Protein AF-A0A3S1MXM3-F1 (afdb_monomer)

Nearest PDB structures (foldseek):
  9gkz-assembly1_A  TM=6.850E-01  e=4.5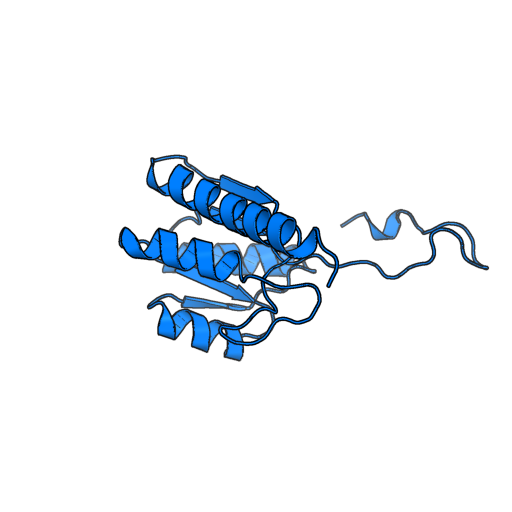31E-06  Pseudomonas sp. M30-35
  3q9b-assembly3_C  TM=6.611E-01  e=3.743E-06  Mycoplana ramosa
  6phr-assembly1_A  TM=6.350E-01  e=4.251E-06  Marinobacter subterrani
  9gkz-assembly1_B  TM=6.410E-01  e=5.845E-06  Pseudomonas sp. M30-35
  5zmp-assembly1_A  TM=6.337E-01  e=2.503E-04  Picosynechococcus sp. PCC 73109

Structure (mmCIF, N/CA/C/O backbone):
data_AF-A0A3S1MXM3-F1
#
_entry.id   AF-A0A3S1MXM3-F1
#
loop_
_atom_site.group_PDB
_atom_site.id
_atom_site.type_symbol
_atom_site.label_atom_id
_atom_site.label_alt_id
_atom_site.label_comp_id
_atom_site.label_asym_id
_atom_site.label_entity_id
_atom_site.label_seq_id
_atom_site.pdbx_PDB_ins_code
_atom_site.Cartn_x
_atom_site.Cartn_y
_atom_site.Cartn_z
_atom_site.occupancy
_atom_site.B_iso_or_equiv
_atom_site.auth_seq_id
_atom_site.auth_comp_id
_atom_site.auth_asym_id
_atom_site.auth_atom_id
_atom_site.pdbx_PDB_model_num
ATOM 1 N N . MET A 1 1 ? 4.120 -11.537 -21.542 1.00 77.12 1 MET A N 1
ATOM 2 C CA . MET A 1 1 ? 3.817 -12.051 -20.190 1.00 77.12 1 MET A CA 1
ATOM 3 C C . MET A 1 1 ? 4.353 -13.472 -20.122 1.00 77.12 1 MET A C 1
ATOM 5 O O . MET A 1 1 ? 4.068 -14.217 -21.052 1.00 77.12 1 MET A O 1
ATOM 9 N N . SER A 1 2 ? 5.199 -13.815 -19.146 1.00 90.69 2 SER A N 1
ATOM 10 C CA . SER A 1 2 ? 5.714 -15.191 -19.018 1.00 90.69 2 SER A CA 1
ATOM 11 C C . SER A 1 2 ? 4.661 -16.103 -18.379 1.00 90.69 2 SER A C 1
ATOM 13 O O . SER A 1 2 ? 3.677 -15.607 -17.820 1.00 90.69 2 SER A O 1
ATOM 15 N N . ALA A 1 3 ? 4.870 -17.420 -18.429 1.00 91.88 3 ALA A N 1
ATOM 16 C CA . ALA A 1 3 ? 3.949 -18.398 -17.846 1.00 91.88 3 ALA A CA 1
ATOM 17 C C . ALA A 1 3 ? 3.755 -18.204 -16.324 1.00 91.88 3 ALA A C 1
ATOM 19 O O . ALA A 1 3 ? 2.680 -18.454 -15.787 1.00 91.88 3 ALA A O 1
ATOM 20 N N . GLU A 1 4 ? 4.770 -17.690 -15.631 1.00 95.81 4 GLU A N 1
ATOM 21 C CA . GLU A 1 4 ? 4.820 -17.508 -14.176 1.00 95.81 4 GLU A CA 1
ATOM 22 C C . GLU A 1 4 ? 4.253 -16.161 -13.714 1.00 95.81 4 GLU A C 1
ATOM 24 O O . GLU A 1 4 ? 4.069 -15.942 -12.511 1.00 95.81 4 GLU A O 1
ATOM 29 N N . THR A 1 5 ? 3.993 -15.239 -14.649 1.00 95.19 5 THR A N 1
ATOM 30 C CA . THR A 1 5 ? 3.583 -13.870 -14.310 1.00 95.19 5 THR A CA 1
ATOM 31 C C . THR A 1 5 ? 2.261 -13.862 -13.548 1.00 95.19 5 THR A C 1
ATOM 33 O O . THR A 1 5 ? 2.142 -13.154 -12.551 1.00 95.19 5 THR A O 1
ATOM 36 N N . TRP A 1 6 ? 1.293 -14.682 -13.972 1.00 95.94 6 TRP A N 1
ATOM 37 C CA . TRP A 1 6 ? -0.009 -14.779 -13.310 1.00 95.94 6 TRP A CA 1
ATOM 38 C C . TRP A 1 6 ? 0.122 -15.232 -11.854 1.00 95.94 6 TRP A C 1
ATOM 40 O O . TRP A 1 6 ? -0.353 -14.547 -10.953 1.00 95.94 6 TRP A O 1
ATOM 50 N N . ASN A 1 7 ? 0.831 -16.340 -11.616 1.00 97.38 7 ASN A N 1
ATOM 51 C CA . ASN A 1 7 ? 1.022 -16.869 -10.266 1.00 97.38 7 ASN A CA 1
ATOM 52 C C . ASN A 1 7 ? 1.768 -15.871 -9.375 1.00 97.38 7 ASN A C 1
ATOM 54 O O . ASN A 1 7 ? 1.366 -15.654 -8.236 1.00 97.38 7 ASN A O 1
ATOM 58 N N . SER A 1 8 ? 2.812 -15.223 -9.899 1.00 95.75 8 SER A N 1
ATOM 59 C CA . SER A 1 8 ? 3.554 -14.196 -9.157 1.00 95.75 8 SER A CA 1
ATOM 60 C C . SER A 1 8 ? 2.665 -13.005 -8.784 1.00 95.75 8 SER A C 1
ATOM 62 O O . SER A 1 8 ? 2.653 -12.582 -7.631 1.00 95.75 8 SER A O 1
ATOM 64 N N . ALA A 1 9 ? 1.889 -12.477 -9.736 1.00 96.00 9 ALA A N 1
ATOM 65 C CA . ALA A 1 9 ? 0.970 -11.365 -9.490 1.00 96.00 9 ALA A CA 1
ATOM 66 C C . ALA A 1 9 ? -0.116 -11.731 -8.470 1.00 96.00 9 ALA A C 1
ATOM 68 O O . ALA A 1 9 ? -0.420 -10.935 -7.582 1.00 96.00 9 ALA A O 1
ATOM 69 N N . LEU A 1 10 ? -0.655 -12.948 -8.556 1.00 96.94 10 LEU A N 1
ATOM 70 C CA . LEU A 1 10 ? -1.663 -13.442 -7.627 1.00 96.94 10 LEU A CA 1
ATOM 71 C C . LEU A 1 10 ? -1.112 -13.554 -6.198 1.00 96.94 10 LEU A C 1
ATOM 73 O O . LEU A 1 10 ? -1.740 -13.059 -5.267 1.00 96.94 10 LEU A O 1
ATOM 77 N N . TRP A 1 11 ? 0.075 -14.140 -6.012 1.00 97.38 11 TRP A N 1
ATOM 78 C CA . TRP A 1 11 ? 0.714 -14.234 -4.691 1.00 97.38 11 TRP A CA 1
ATOM 79 C C . TRP A 1 11 ? 1.116 -12.871 -4.120 1.00 97.38 11 TRP A C 1
ATOM 81 O O . TRP A 1 11 ? 1.028 -12.648 -2.909 1.00 97.38 11 TRP A O 1
ATOM 91 N N . SER A 1 12 ? 1.491 -11.928 -4.984 1.00 95.69 12 SER A N 1
ATOM 92 C CA . SER A 1 12 ? 1.698 -10.540 -4.578 1.00 95.69 12 SER A CA 1
ATOM 93 C C . SER A 1 12 ? 0.418 -9.914 -4.021 1.00 95.69 12 SER A C 1
ATOM 95 O O . SER A 1 12 ? 0.457 -9.274 -2.973 1.00 95.69 12 SER A O 1
ATOM 97 N N . ALA A 1 13 ? -0.722 -10.127 -4.682 1.00 96.19 13 ALA A N 1
ATOM 98 C CA . ALA A 1 13 ? -2.009 -9.626 -4.210 1.00 96.19 13 ALA A CA 1
ATOM 99 C C . ALA A 1 13 ? -2.430 -10.296 -2.893 1.00 96.19 13 ALA A C 1
ATOM 101 O O . ALA A 1 13 ? -2.867 -9.605 -1.975 1.00 96.19 13 ALA A O 1
ATOM 102 N N . TRP A 1 14 ? -2.223 -11.610 -2.756 1.00 97.38 14 TRP A N 1
ATOM 103 C CA . TRP A 1 14 ? -2.469 -12.332 -1.501 1.00 97.38 14 TRP A CA 1
ATOM 104 C C . TRP A 1 14 ? -1.635 -11.814 -0.333 1.00 97.38 14 TRP A C 1
ATOM 106 O O . TRP A 1 14 ? -2.152 -11.717 0.774 1.00 97.38 14 TRP A O 1
ATOM 116 N N . SER A 1 15 ? -0.391 -11.396 -0.572 1.00 96.31 15 SER A N 1
ATOM 117 C CA . SER A 1 15 ? 0.430 -10.769 0.475 1.00 96.31 15 SER A CA 1
ATOM 118 C C . SER A 1 15 ? -0.223 -9.494 1.028 1.00 96.31 15 SER A C 1
ATOM 120 O O . SER A 1 15 ? -0.134 -9.211 2.221 1.00 96.31 15 SER A O 1
ATOM 122 N N . ALA A 1 16 ? -0.908 -8.728 0.173 1.00 94.69 16 ALA A N 1
ATOM 123 C CA . ALA A 1 16 ? -1.644 -7.535 0.582 1.00 94.69 16 ALA A CA 1
ATOM 124 C C . ALA A 1 16 ? -2.966 -7.865 1.293 1.00 94.69 16 ALA A C 1
ATOM 126 O O . ALA A 1 16 ? -3.334 -7.161 2.234 1.00 94.69 16 ALA A O 1
ATOM 127 N N . VAL A 1 17 ? -3.653 -8.937 0.877 1.00 95.56 17 VAL A N 1
ATOM 128 C CA . VAL A 1 17 ? -4.844 -9.460 1.570 1.00 95.56 17 VAL A CA 1
ATOM 129 C C . VAL A 1 17 ? -4.483 -9.891 2.989 1.00 95.56 17 VAL A C 1
ATOM 131 O O . VAL A 1 17 ? -5.084 -9.389 3.932 1.00 95.56 17 VAL A O 1
ATOM 134 N N . GLU A 1 18 ? -3.463 -10.733 3.147 1.00 95.69 18 GLU A N 1
ATOM 135 C CA . GLU A 1 18 ? -3.047 -11.267 4.449 1.00 95.69 18 GLU A CA 1
ATOM 136 C C . GLU A 1 18 ? -2.644 -10.146 5.416 1.00 95.69 18 GLU A C 1
ATOM 138 O O . GLU A 1 18 ? -3.067 -10.125 6.567 1.00 95.69 18 GLU A O 1
ATOM 143 N N . ALA A 1 19 ? -1.882 -9.151 4.947 1.00 94.31 19 ALA A N 1
ATOM 144 C CA . ALA A 1 19 ? -1.524 -8.000 5.775 1.00 94.31 19 ALA A CA 1
ATOM 145 C C . ALA A 1 19 ? -2.757 -7.197 6.230 1.00 94.31 19 ALA A C 1
ATOM 147 O O . ALA A 1 19 ? -2.804 -6.720 7.367 1.00 94.31 19 ALA A O 1
ATOM 148 N N . ALA A 1 20 ? -3.755 -7.046 5.354 1.00 92.44 20 ALA A N 1
ATOM 149 C CA . ALA A 1 20 ? -5.003 -6.381 5.699 1.00 92.44 20 ALA A CA 1
ATOM 150 C C . ALA A 1 20 ? -5.819 -7.191 6.716 1.00 92.44 20 ALA A C 1
ATOM 152 O O . ALA A 1 20 ? -6.280 -6.633 7.713 1.00 92.44 20 ALA A O 1
ATOM 153 N N . GLU A 1 21 ? -5.961 -8.498 6.500 1.00 93.62 21 GLU A N 1
ATOM 154 C CA . GLU A 1 21 ? -6.678 -9.402 7.402 1.00 93.62 21 GLU A CA 1
ATOM 155 C C . GLU A 1 21 ? -6.004 -9.497 8.774 1.00 93.62 21 GLU A C 1
ATOM 157 O O . GLU A 1 21 ? -6.693 -9.406 9.788 1.00 93.62 21 GLU A O 1
ATOM 162 N N . ALA A 1 22 ? -4.671 -9.564 8.833 1.00 93.81 22 ALA A N 1
ATOM 163 C CA . ALA A 1 22 ? -3.917 -9.600 10.085 1.00 93.81 22 ALA A CA 1
ATOM 164 C C . ALA A 1 22 ? -4.200 -8.377 10.972 1.00 93.81 22 ALA A C 1
ATOM 166 O O . ALA A 1 22 ? -4.413 -8.506 12.180 1.00 93.81 22 ALA A O 1
ATOM 167 N N . VAL A 1 23 ? -4.250 -7.179 10.385 1.00 91.00 23 VAL A N 1
ATOM 168 C CA . VAL A 1 23 ? -4.590 -5.959 11.133 1.00 91.00 23 VAL A CA 1
ATOM 169 C C . VAL A 1 23 ? -6.057 -5.932 11.533 1.00 91.00 23 VAL A C 1
ATOM 171 O O . VAL A 1 23 ? -6.369 -5.539 12.657 1.00 91.00 23 VAL A O 1
ATOM 174 N N . MET A 1 24 ? -6.959 -6.396 10.667 1.00 89.38 24 MET A N 1
ATOM 175 C CA . MET A 1 24 ? -8.369 -6.539 11.039 1.00 89.38 24 MET A CA 1
ATOM 176 C C . MET A 1 24 ? -8.572 -7.541 12.182 1.00 89.38 24 MET A C 1
ATOM 178 O O . MET A 1 24 ? -9.461 -7.348 13.009 1.00 89.38 24 MET A O 1
ATOM 182 N N . ALA A 1 25 ? -7.720 -8.562 12.273 1.00 91.75 25 ALA A N 1
ATOM 183 C CA . ALA A 1 25 ? -7.683 -9.527 13.367 1.00 91.75 25 ALA A CA 1
ATOM 184 C C . ALA A 1 25 ? -7.031 -8.982 14.657 1.00 91.75 25 ALA A C 1
ATOM 186 O O . ALA A 1 25 ? -6.949 -9.698 15.654 1.00 91.75 25 ALA A O 1
ATOM 187 N N . GLY A 1 26 ? -6.590 -7.720 14.669 1.00 90.50 26 GLY A N 1
ATOM 188 C CA . GLY A 1 26 ? -6.073 -7.038 15.856 1.00 90.50 26 GLY A CA 1
ATOM 189 C C . GLY A 1 26 ? -4.557 -6.856 15.890 1.00 90.50 26 GLY A C 1
ATOM 190 O O . GLY A 1 26 ? -4.045 -6.342 16.888 1.00 90.50 26 GLY A O 1
ATOM 191 N N . ALA A 1 27 ? -3.823 -7.223 14.832 1.00 91.31 27 ALA A N 1
ATOM 192 C CA . ALA A 1 27 ? -2.411 -6.862 14.747 1.00 91.31 27 ALA A CA 1
ATOM 193 C C . ALA A 1 27 ? -2.257 -5.326 14.780 1.00 91.31 27 ALA A C 1
ATOM 195 O O . ALA A 1 27 ? -3.011 -4.607 14.118 1.00 91.31 27 ALA A O 1
ATOM 196 N N . PRO A 1 28 ? -1.282 -4.787 15.537 1.00 85.56 28 PRO A N 1
ATOM 197 C CA . PRO A 1 28 ? -1.121 -3.342 15.678 1.00 85.56 28 PRO A CA 1
ATOM 198 C C . PRO A 1 28 ? -0.686 -2.684 14.369 1.00 85.56 28 PRO A C 1
ATOM 200 O O . PRO A 1 28 ? -1.041 -1.524 14.138 1.00 85.56 28 PRO A O 1
ATOM 203 N N . SER A 1 29 ? 0.073 -3.420 13.551 1.00 88.12 29 SER A N 1
ATOM 204 C CA . SER A 1 29 ? 0.393 -3.075 12.177 1.00 88.12 29 SER A CA 1
ATOM 205 C C . SER A 1 29 ? 0.807 -4.282 11.329 1.00 88.12 29 SER A C 1
ATOM 207 O O . SER A 1 29 ? 1.150 -5.335 11.868 1.00 88.12 29 SER A O 1
ATOM 209 N N . ALA A 1 30 ? 0.790 -4.120 10.002 1.00 90.75 30 ALA A N 1
ATOM 210 C CA . ALA A 1 30 ? 1.324 -5.093 9.049 1.00 90.75 30 ALA A CA 1
ATOM 211 C C . ALA A 1 30 ? 1.975 -4.411 7.834 1.00 90.75 30 ALA A C 1
ATOM 213 O O . ALA A 1 30 ? 1.603 -3.296 7.450 1.00 90.75 30 ALA A O 1
ATOM 214 N N . TYR A 1 31 ? 2.933 -5.112 7.224 1.00 89.56 31 TYR A N 1
ATOM 215 C CA . TYR A 1 31 ? 3.655 -4.683 6.029 1.00 89.56 31 TYR A CA 1
ATOM 216 C C . TYR A 1 31 ? 3.539 -5.734 4.923 1.00 89.56 31 TYR A C 1
ATOM 218 O O . TYR A 1 31 ? 3.991 -6.866 5.090 1.00 89.56 31 TYR A O 1
ATOM 226 N N . ALA A 1 32 ? 2.962 -5.349 3.784 1.00 91.00 32 ALA A N 1
ATOM 227 C CA . ALA A 1 32 ? 2.854 -6.215 2.612 1.00 91.00 32 ALA A CA 1
ATOM 228 C C . ALA A 1 32 ? 3.995 -5.937 1.622 1.00 91.00 32 ALA A C 1
ATOM 230 O O . ALA A 1 32 ? 3.953 -4.949 0.883 1.00 91.00 32 ALA A O 1
ATOM 231 N N . LEU A 1 33 ? 4.997 -6.821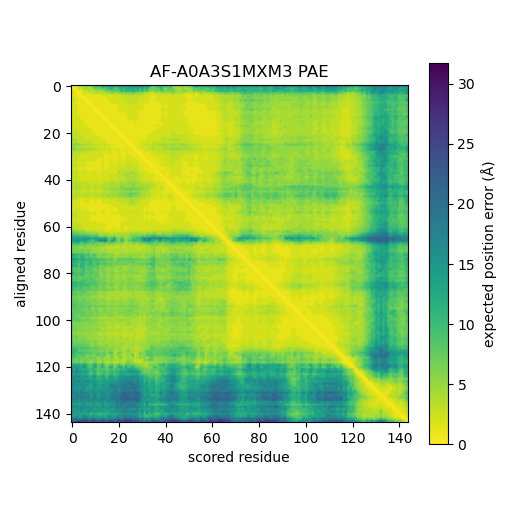 1.579 1.00 90.56 33 LEU A N 1
ATOM 232 C CA . LEU A 1 33 ? 6.110 -6.741 0.627 1.00 90.56 33 LEU A CA 1
ATOM 233 C C . LEU A 1 33 ? 5.710 -7.342 -0.731 1.00 90.56 33 LEU A C 1
ATOM 235 O O . LEU A 1 33 ? 6.016 -8.490 -1.046 1.00 90.56 33 LEU A O 1
ATOM 239 N N . CYS A 1 34 ? 4.993 -6.557 -1.528 1.00 91.06 34 CYS A N 1
ATOM 240 C CA . CYS A 1 34 ? 4.398 -7.009 -2.782 1.00 91.06 34 CYS A CA 1
ATOM 241 C C . CYS A 1 34 ? 5.409 -7.026 -3.945 1.00 91.06 34 CYS A C 1
ATOM 243 O O . CYS A 1 34 ? 6.105 -6.037 -4.188 1.00 91.06 34 CYS A O 1
ATOM 245 N N . ARG A 1 35 ? 5.453 -8.120 -4.719 1.00 92.50 35 ARG A N 1
ATOM 246 C CA . ARG A 1 35 ? 6.165 -8.199 -6.007 1.00 92.50 35 ARG A CA 1
ATOM 247 C C . ARG A 1 35 ? 5.518 -9.252 -6.922 1.00 92.50 35 ARG A C 1
ATOM 249 O O . ARG A 1 35 ? 5.481 -10.415 -6.525 1.00 92.50 35 ARG A O 1
ATOM 256 N N . PRO A 1 36 ? 5.104 -8.917 -8.163 1.00 92.06 36 PRO A N 1
ATOM 257 C CA . PRO A 1 36 ? 5.241 -7.632 -8.867 1.00 92.06 36 PRO A CA 1
ATOM 258 C C . PRO A 1 36 ? 4.421 -6.477 -8.249 1.00 92.06 36 PRO A C 1
ATOM 260 O O . PRO A 1 36 ? 3.501 -6.726 -7.472 1.00 92.06 36 PRO A O 1
AT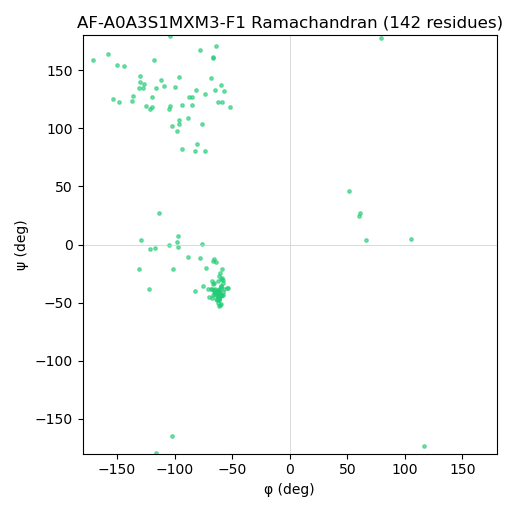OM 263 N N . PRO A 1 37 ? 4.754 -5.208 -8.565 1.00 90.31 37 PRO A N 1
ATOM 264 C CA . PRO A 1 37 ? 4.004 -4.051 -8.071 1.00 90.31 37 PRO A CA 1
ATOM 265 C C . PRO A 1 37 ? 2.558 -4.040 -8.599 1.00 90.31 37 PRO A C 1
ATOM 267 O O . PRO A 1 37 ? 2.193 -4.835 -9.466 1.00 90.31 37 PRO A O 1
ATOM 270 N N . GLY A 1 38 ? 1.728 -3.132 -8.072 1.00 89.44 38 GLY A N 1
ATOM 271 C CA . GLY A 1 38 ? 0.298 -3.090 -8.407 1.00 89.44 38 GLY A CA 1
ATOM 272 C C . GLY A 1 38 ? -0.292 -1.736 -8.803 1.00 89.44 38 GLY A C 1
ATOM 273 O O . GLY A 1 38 ? -1.314 -1.703 -9.479 1.00 89.44 38 GLY A O 1
ATOM 274 N N . HIS A 1 39 ? 0.327 -0.614 -8.436 1.00 86.06 39 HIS A N 1
ATOM 275 C CA . HIS A 1 39 ? -0.315 0.708 -8.517 1.00 86.06 39 HIS A CA 1
ATOM 276 C C . HIS A 1 39 ? -0.615 1.234 -9.937 1.00 86.06 39 HIS A C 1
ATOM 278 O O . HIS A 1 39 ? -1.394 2.170 -10.082 1.00 86.06 39 HIS A O 1
ATOM 284 N N . HIS A 1 40 ? -0.046 0.629 -10.985 1.00 85.81 40 HIS A N 1
ATOM 285 C CA . HIS A 1 40 ? -0.342 0.962 -12.385 1.00 85.81 40 HIS A CA 1
ATOM 286 C C . HIS A 1 40 ? -1.369 0.021 -13.041 1.00 85.81 40 HIS A C 1
ATOM 288 O O . HIS A 1 40 ? -1.644 0.162 -14.231 1.00 85.81 40 HIS A O 1
ATOM 294 N N . ALA A 1 41 ? -1.915 -0.948 -12.296 1.00 89.44 41 ALA A N 1
ATOM 295 C CA . ALA A 1 41 ? -2.999 -1.799 -12.771 1.00 89.44 41 ALA A CA 1
ATOM 296 C C . ALA A 1 41 ? -4.360 -1.142 -12.480 1.00 89.44 41 ALA A C 1
ATOM 298 O O . ALA A 1 41 ? -4.657 -0.769 -11.340 1.00 89.44 41 ALA A O 1
ATOM 299 N N . PHE A 1 42 ? -5.183 -1.024 -13.518 1.00 87.19 42 PHE A N 1
ATOM 300 C CA . PHE A 1 42 ? -6.583 -0.601 -13.451 1.00 87.19 42 PHE A CA 1
ATOM 301 C C . PHE A 1 42 ? -7.503 -1.819 -13.609 1.00 87.19 42 PHE A C 1
ATOM 303 O O . PHE A 1 42 ? -7.029 -2.942 -13.771 1.00 87.19 42 PHE A O 1
ATOM 310 N N . ALA A 1 43 ? -8.820 -1.611 -13.551 1.00 87.75 43 ALA A N 1
ATOM 311 C CA . ALA A 1 43 ? -9.796 -2.700 -13.627 1.00 87.75 43 ALA A CA 1
ATOM 312 C C . ALA A 1 43 ? -9.678 -3.543 -14.914 1.00 87.75 43 ALA A C 1
ATOM 314 O O . ALA A 1 43 ? -9.952 -4.740 -14.889 1.00 87.75 43 ALA A O 1
ATOM 315 N N . ASP A 1 44 ? -9.253 -2.927 -16.016 1.00 91.56 44 ASP A N 1
ATOM 316 C CA . ASP A 1 44 ? -9.197 -3.505 -17.361 1.00 91.56 44 ASP A CA 1
ATOM 317 C C . ASP A 1 44 ? -7.826 -3.343 -18.049 1.00 91.56 44 ASP A C 1
ATOM 319 O O . ASP A 1 44 ? -7.659 -3.741 -19.202 1.00 91.56 44 ASP A O 1
ATOM 323 N N . VAL A 1 45 ? -6.824 -2.790 -17.353 1.00 92.81 45 VAL A N 1
ATOM 324 C CA . VAL A 1 45 ? -5.500 -2.494 -17.922 1.00 92.81 45 VAL A CA 1
ATOM 325 C C . VAL A 1 45 ? -4.383 -2.909 -16.968 1.00 92.81 45 VAL A C 1
ATOM 327 O O . VAL A 1 45 ? -4.329 -2.466 -15.823 1.00 92.81 45 VAL A O 1
ATOM 330 N N . ALA A 1 46 ? -3.434 -3.697 -17.477 1.00 92.81 46 ALA A N 1
ATOM 331 C CA . ALA A 1 46 ? -2.125 -3.916 -16.863 1.00 92.81 46 ALA A CA 1
ATOM 332 C C . ALA A 1 46 ? -1.085 -2.968 -17.489 1.00 92.81 46 ALA A C 1
ATOM 334 O O . ALA A 1 46 ? -1.123 -2.703 -18.692 1.00 92.81 46 ALA A O 1
ATOM 335 N N . GLY A 1 47 ? -0.127 -2.476 -16.704 1.00 89.44 47 GLY A N 1
ATOM 336 C CA . GLY A 1 47 ? 0.854 -1.494 -17.174 1.00 89.44 47 GLY A CA 1
ATOM 337 C C . GLY A 1 47 ? 1.979 -1.253 -16.174 1.00 89.44 47 GLY A C 1
ATOM 338 O O . GLY A 1 47 ? 1.839 -1.558 -14.998 1.00 89.44 47 GLY A O 1
ATOM 339 N N . GLY A 1 48 ? 3.129 -0.742 -16.633 1.00 86.75 48 GLY A N 1
ATOM 340 C CA . GLY A 1 48 ? 4.248 -0.357 -15.757 1.00 86.75 48 GLY A CA 1
ATOM 341 C C . GLY A 1 48 ? 4.682 -1.450 -14.772 1.00 86.75 48 GLY A C 1
ATOM 342 O O . GLY A 1 48 ? 4.817 -1.178 -13.582 1.00 86.75 48 GLY A O 1
ATOM 343 N N . PHE A 1 49 ? 4.827 -2.688 -15.262 1.00 89.69 49 PHE A N 1
ATOM 344 C CA . PHE A 1 49 ? 5.123 -3.906 -14.484 1.00 89.69 49 PHE A CA 1
ATOM 345 C C . PHE A 1 49 ? 4.030 -4.362 -13.500 1.00 89.69 49 PHE A C 1
ATOM 347 O O . PHE A 1 49 ? 4.240 -5.339 -12.781 1.00 89.69 49 PHE A O 1
ATOM 354 N N . CYS A 1 50 ? 2.876 -3.693 -13.478 1.00 91.50 50 CYS A N 1
ATOM 355 C CA . CYS A 1 50 ? 1.745 -4.001 -12.612 1.00 91.50 50 CYS A CA 1
ATOM 356 C C . CYS A 1 50 ? 0.674 -4.802 -13.355 1.00 91.50 50 CYS A C 1
ATOM 358 O O . CYS A 1 50 ? 0.298 -4.454 -14.476 1.00 91.50 50 CYS A O 1
ATOM 360 N N . PHE A 1 51 ? 0.152 -5.838 -12.697 1.00 94.00 51 PHE A N 1
ATOM 361 C CA . PHE A 1 51 ? -0.879 -6.730 -13.248 1.00 94.00 51 PHE A CA 1
ATOM 362 C C . PHE A 1 51 ? -2.139 -6.781 -12.380 1.00 94.00 51 PHE A C 1
ATOM 364 O O . PHE A 1 51 ? -3.241 -6.808 -12.912 1.00 94.00 51 PHE A O 1
ATOM 371 N N . ILE A 1 52 ? -1.979 -6.764 -11.052 1.00 93.69 52 ILE A N 1
ATOM 372 C CA . ILE A 1 52 ? -3.068 -6.678 -10.073 1.00 93.69 52 ILE A CA 1
ATOM 373 C C . ILE A 1 52 ? -2.753 -5.521 -9.131 1.00 93.69 52 ILE A C 1
ATOM 375 O O . ILE A 1 52 ? -1.625 -5.395 -8.656 1.00 93.69 52 ILE A O 1
ATOM 379 N N . ASN A 1 53 ? -3.741 -4.676 -8.844 1.00 92.25 53 ASN A N 1
ATOM 380 C CA . ASN A 1 53 ? -3.555 -3.540 -7.953 1.00 92.25 53 ASN A CA 1
ATOM 381 C C . ASN A 1 53 ? -3.620 -3.970 -6.483 1.00 92.25 53 ASN A C 1
ATOM 383 O O . ASN A 1 53 ? -4.679 -3.928 -5.861 1.00 92.25 53 ASN A O 1
ATOM 387 N N . ASN A 1 54 ? -2.482 -4.401 -5.930 1.00 92.81 54 ASN A N 1
ATOM 388 C CA . ASN A 1 54 ? -2.400 -4.916 -4.558 1.00 92.81 54 ASN A CA 1
ATOM 389 C C . ASN A 1 54 ? -2.906 -3.895 -3.512 1.00 92.81 54 ASN A C 1
ATOM 391 O O . ASN A 1 54 ? -3.593 -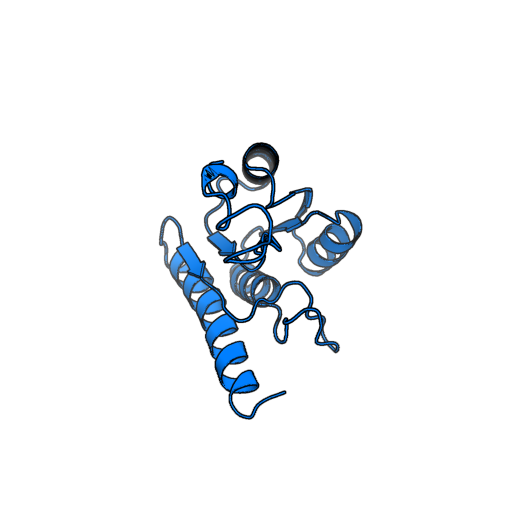4.279 -2.568 1.00 92.81 54 ASN A O 1
ATOM 395 N N . SER A 1 55 ? -2.631 -2.594 -3.696 1.00 88.50 55 SER A N 1
ATOM 396 C CA . SER A 1 55 ? -3.132 -1.532 -2.808 1.00 88.50 55 SER A CA 1
ATOM 397 C C . SER A 1 55 ? -4.655 -1.414 -2.861 1.00 88.50 55 SER A C 1
ATOM 399 O O . SER A 1 55 ? -5.301 -1.318 -1.818 1.00 88.50 55 SER A O 1
ATOM 401 N N . ALA A 1 56 ? -5.247 -1.479 -4.059 1.00 88.69 56 ALA A N 1
ATOM 402 C CA . ALA A 1 56 ? -6.699 -1.491 -4.211 1.00 88.69 56 ALA A CA 1
ATOM 403 C C . ALA A 1 56 ? -7.324 -2.764 -3.616 1.00 88.69 56 ALA A C 1
ATOM 405 O O . ALA A 1 56 ? -8.358 -2.679 -2.957 1.00 88.69 56 ALA A O 1
ATOM 406 N N . VAL A 1 57 ? -6.688 -3.929 -3.783 1.00 92.62 57 VAL A N 1
ATOM 407 C CA . VAL A 1 57 ? -7.133 -5.193 -3.172 1.00 92.62 57 VAL A CA 1
ATOM 408 C C . VAL A 1 57 ? -7.163 -5.078 -1.646 1.00 92.62 57 VAL A C 1
ATOM 410 O O . VAL A 1 57 ? -8.204 -5.341 -1.044 1.00 92.62 57 VAL A O 1
ATOM 413 N N . ALA A 1 58 ? -6.078 -4.615 -1.019 1.00 92.00 58 ALA A N 1
ATOM 414 C CA . ALA A 1 58 ? -6.036 -4.404 0.428 1.00 92.00 58 ALA A CA 1
ATOM 415 C C . ALA A 1 58 ? -7.095 -3.394 0.896 1.00 92.00 58 ALA A C 1
ATOM 417 O O . ALA A 1 58 ? -7.817 -3.658 1.857 1.00 92.00 58 ALA A O 1
ATOM 418 N N . ALA A 1 59 ? -7.255 -2.271 0.188 1.00 88.06 59 ALA A N 1
ATOM 419 C CA . ALA A 1 59 ? -8.287 -1.283 0.496 1.00 88.06 59 ALA A CA 1
ATOM 420 C C . ALA A 1 59 ? -9.703 -1.888 0.465 1.00 88.06 59 ALA A C 1
ATOM 422 O O . ALA A 1 59 ? -10.515 -1.611 1.349 1.00 88.06 59 ALA A O 1
ATOM 423 N N . GLN A 1 60 ? -9.998 -2.752 -0.512 1.00 89.44 60 GLN A N 1
ATOM 424 C CA . GLN A 1 60 ? -11.289 -3.440 -0.606 1.00 89.44 60 GLN A CA 1
ATOM 425 C C . GLN A 1 60 ? -11.500 -4.460 0.519 1.00 89.44 60 GLN A C 1
ATOM 427 O O . GLN A 1 60 ? -12.610 -4.562 1.041 1.00 89.44 60 GLN A O 1
ATOM 432 N N . VAL A 1 61 ? -10.460 -5.190 0.933 1.00 91.31 61 VAL A N 1
ATOM 433 C CA . VAL A 1 61 ? -10.528 -6.093 2.099 1.00 91.31 61 VAL A CA 1
ATOM 434 C C . VAL A 1 61 ? -10.852 -5.307 3.371 1.00 91.31 61 VAL A C 1
ATOM 436 O O . VAL A 1 61 ? -11.768 -5.672 4.108 1.00 91.31 61 VAL A O 1
ATOM 439 N N . LEU A 1 62 ? -10.168 -4.183 3.592 1.00 88.12 62 LEU A N 1
ATOM 440 C CA . LEU A 1 62 ? -10.366 -3.337 4.771 1.00 88.12 62 LEU A CA 1
ATOM 441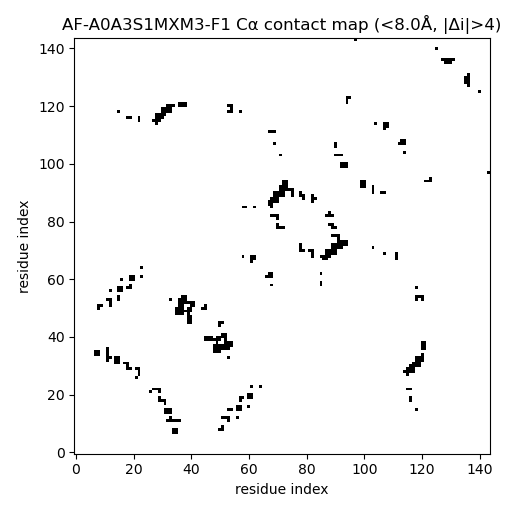 C C . LEU A 1 62 ? -11.770 -2.739 4.838 1.00 88.12 62 LEU A C 1
ATOM 443 O O . LEU A 1 62 ? -12.410 -2.736 5.893 1.00 88.12 62 LEU A O 1
ATOM 447 N N . ARG A 1 63 ? -12.290 -2.293 3.695 1.00 84.25 63 ARG A N 1
ATOM 448 C CA . ARG A 1 63 ? -13.639 -1.733 3.594 1.00 84.25 63 ARG A CA 1
ATOM 449 C C . ARG A 1 63 ? -14.748 -2.670 4.035 1.00 84.25 63 ARG A C 1
ATOM 451 O O . ARG A 1 63 ? -15.741 -2.192 4.578 1.00 84.25 63 ARG A O 1
ATOM 458 N N . LYS A 1 64 ? -14.598 -3.981 3.819 1.00 84.94 64 LYS A N 1
ATOM 459 C CA . LYS A 1 64 ? -15.604 -4.972 4.237 1.00 84.94 64 LYS A CA 1
ATOM 460 C C . LYS A 1 64 ? -15.864 -4.944 5.746 1.00 84.94 64 LYS A C 1
ATOM 462 O O . LYS A 1 64 ? -16.927 -5.372 6.174 1.00 84.94 64 LYS A O 1
ATOM 467 N N . ASN A 1 65 ? -14.926 -4.410 6.527 1.00 80.88 65 ASN A N 1
ATOM 468 C CA . ASN A 1 65 ? -15.010 -4.315 7.980 1.00 80.88 65 ASN A CA 1
ATOM 469 C C . ASN A 1 65 ? -15.116 -2.862 8.481 1.00 80.88 65 ASN A C 1
ATOM 471 O O . ASN A 1 65 ? -14.693 -2.556 9.593 1.00 80.88 65 ASN A O 1
ATOM 475 N N . SER A 1 66 ? -15.658 -1.954 7.661 1.00 73.06 66 SER A N 1
ATOM 476 C CA . SER A 1 66 ? -15.875 -0.540 8.017 1.00 73.06 66 SER A CA 1
ATOM 477 C C . SER A 1 66 ? -14.598 0.238 8.369 1.00 73.06 66 SER A C 1
ATOM 479 O O . SER A 1 66 ? -14.650 1.240 9.086 1.00 73.06 66 SER A O 1
ATOM 481 N N . ALA A 1 67 ? -13.439 -0.196 7.867 1.00 76.38 67 ALA A N 1
ATOM 482 C CA . ALA A 1 67 ? -12.197 0.540 8.045 1.00 76.38 67 ALA A CA 1
ATOM 483 C C . ALA A 1 67 ? -12.212 1.859 7.256 1.00 76.38 67 ALA A C 1
ATOM 485 O O . ALA A 1 67 ? -12.701 1.931 6.127 1.00 76.38 67 ALA A O 1
ATOM 486 N N . ARG A 1 68 ? -11.608 2.898 7.840 1.00 85.44 68 ARG A N 1
ATOM 487 C CA . ARG A 1 68 ? -11.327 4.163 7.153 1.00 85.44 68 ARG A CA 1
ATOM 488 C C . ARG A 1 68 ? -10.002 4.032 6.407 1.00 85.44 68 ARG A C 1
ATOM 490 O O . ARG A 1 68 ? -9.001 3.668 7.018 1.00 85.44 68 ARG A O 1
ATOM 497 N N . VAL A 1 69 ? -9.993 4.329 5.109 1.00 88.62 69 VAL A N 1
ATOM 498 C CA . VAL A 1 69 ? -8.828 4.118 4.235 1.00 88.62 69 VAL A CA 1
ATOM 499 C C . VAL A 1 69 ? -8.315 5.453 3.693 1.00 88.62 69 VAL A C 1
ATOM 501 O O . VAL A 1 69 ? -9.102 6.278 3.231 1.00 88.62 69 VAL A O 1
ATOM 504 N N . ALA A 1 70 ? -6.996 5.650 3.725 1.00 91.06 70 ALA A N 1
ATOM 505 C CA . ALA A 1 70 ? -6.307 6.725 3.016 1.00 91.06 70 ALA A CA 1
ATOM 506 C C . ALA A 1 70 ? -5.487 6.146 1.853 1.00 91.06 70 ALA A C 1
ATOM 508 O O . ALA A 1 70 ? -4.802 5.136 2.022 1.00 91.06 70 ALA A O 1
ATOM 509 N N . ILE A 1 71 ? -5.546 6.790 0.687 1.00 89.12 71 ILE A N 1
ATOM 510 C CA . ILE A 1 71 ? -4.713 6.485 -0.483 1.00 89.12 71 ILE A CA 1
ATOM 511 C C . ILE A 1 71 ? -3.630 7.557 -0.597 1.00 89.12 71 ILE A C 1
ATOM 513 O O . ILE A 1 71 ? -3.942 8.739 -0.739 1.00 89.12 71 ILE A O 1
ATOM 517 N N . LEU A 1 72 ? -2.366 7.142 -0.524 1.00 90.88 72 LEU A N 1
ATOM 518 C CA . LEU A 1 72 ? -1.198 8.017 -0.610 1.00 90.88 72 LEU A CA 1
ATOM 519 C C . LEU A 1 72 ? -0.544 7.852 -1.990 1.00 90.88 72 LEU A C 1
ATOM 521 O O . LEU A 1 72 ? -0.094 6.754 -2.313 1.00 90.88 72 LEU A O 1
ATOM 525 N N . ASP A 1 73 ? -0.505 8.910 -2.805 1.00 86.88 73 ASP A N 1
ATOM 526 C CA . ASP A 1 73 ? 0.053 8.876 -4.174 1.00 86.88 73 ASP A CA 1
ATOM 527 C C . ASP A 1 73 ? 0.634 10.240 -4.582 1.00 86.88 73 ASP A C 1
ATOM 529 O O . ASP A 1 73 ? 0.183 11.285 -4.110 1.00 86.88 73 ASP A O 1
ATOM 533 N N . VAL A 1 74 ? 1.591 10.251 -5.513 1.00 87.50 74 VAL A N 1
ATOM 534 C CA . VAL A 1 74 ? 2.131 11.489 -6.107 1.00 87.50 74 VAL A CA 1
ATOM 535 C C . VAL A 1 74 ? 1.093 12.224 -6.959 1.00 87.50 74 VAL A C 1
ATOM 537 O O . VAL A 1 74 ? 1.078 13.451 -7.017 1.00 87.50 74 VAL A O 1
ATOM 540 N N . GLY A 1 75 ? 0.215 11.482 -7.635 1.00 87.50 75 GLY A N 1
ATOM 541 C CA . GLY A 1 75 ? -0.837 11.996 -8.502 1.00 87.50 75 GLY A CA 1
ATOM 542 C C . GLY A 1 75 ? -2.147 12.160 -7.745 1.00 87.50 75 GLY A C 1
ATOM 543 O O . GLY A 1 75 ? -3.033 11.307 -7.854 1.00 87.50 75 GLY A O 1
ATOM 544 N N . ILE A 1 76 ? -2.286 13.278 -7.029 1.00 90.75 76 ILE A N 1
ATOM 545 C CA . ILE A 1 76 ? -3.414 13.534 -6.121 1.00 90.75 76 ILE A CA 1
ATOM 546 C C . ILE A 1 76 ? -4.790 13.392 -6.786 1.00 90.75 76 ILE A C 1
ATOM 548 O O . ILE A 1 76 ? -5.698 12.823 -6.190 1.00 90.75 76 ILE A O 1
ATOM 552 N N . GLU A 1 77 ? -4.953 13.810 -8.044 1.00 87.19 77 GLU A N 1
ATOM 553 C CA . GLU A 1 77 ? -6.232 13.679 -8.759 1.00 87.19 77 GLU A CA 1
ATOM 554 C C . GLU A 1 77 ? -6.636 12.218 -8.997 1.00 87.19 77 GLU A C 1
ATOM 556 O O . GLU A 1 77 ? -7.813 11.866 -8.900 1.00 87.19 77 GLU A O 1
ATOM 561 N N . ARG A 1 78 ? -5.666 11.346 -9.305 1.00 83.88 78 ARG A N 1
ATOM 562 C CA . ARG A 1 78 ? -5.922 9.909 -9.488 1.00 83.88 78 ARG A CA 1
ATOM 563 C C . ARG A 1 78 ? -6.258 9.262 -8.152 1.00 83.88 78 ARG A C 1
ATOM 565 O O . ARG A 1 78 ? -7.236 8.523 -8.072 1.00 83.88 78 ARG A O 1
ATOM 572 N N . ALA A 1 79 ? -5.496 9.585 -7.108 1.00 86.81 79 ALA A N 1
ATOM 573 C CA . ALA A 1 79 ? -5.762 9.094 -5.762 1.00 86.81 79 ALA A CA 1
ATOM 574 C C . ALA A 1 79 ? -7.129 9.549 -5.244 1.00 86.81 79 ALA A C 1
ATOM 576 O O . ALA A 1 79 ? -7.844 8.739 -4.668 1.00 86.81 79 ALA A O 1
ATOM 577 N N . ALA A 1 80 ? -7.529 10.798 -5.496 1.00 89.88 80 ALA A N 1
ATOM 578 C CA . ALA A 1 80 ? -8.827 11.330 -5.087 1.00 89.88 80 ALA A CA 1
ATOM 579 C C . ALA A 1 80 ? -9.998 10.572 -5.726 1.00 89.88 80 ALA A C 1
ATOM 581 O O . ALA A 1 80 ? -10.975 10.283 -5.039 1.00 89.88 80 ALA A O 1
ATOM 582 N N . LYS A 1 81 ? -9.888 10.191 -7.007 1.00 85.62 81 LYS A N 1
ATOM 583 C CA . LYS A 1 81 ? -10.899 9.352 -7.677 1.00 85.62 81 LYS A CA 1
ATOM 584 C C . LYS A 1 81 ? -11.021 7.985 -7.006 1.00 85.62 81 LYS A C 1
ATOM 586 O O . LYS A 1 81 ? -12.114 7.601 -6.607 1.00 85.62 81 LYS A O 1
ATOM 591 N N . VAL A 1 82 ? -9.892 7.303 -6.794 1.00 83.19 82 VAL A N 1
ATOM 592 C CA . VAL A 1 82 ? -9.876 5.999 -6.111 1.00 83.19 82 VAL A CA 1
ATOM 593 C C . VAL A 1 82 ? -10.424 6.121 -4.689 1.00 83.19 82 VAL A C 1
ATOM 595 O O . VAL A 1 82 ? -11.239 5.303 -4.281 1.00 83.19 82 VAL A O 1
ATOM 598 N N . ALA A 1 83 ? -10.012 7.150 -3.943 1.00 87.69 83 ALA A N 1
ATOM 599 C CA . ALA A 1 83 ? -10.488 7.426 -2.593 1.00 87.69 83 ALA A CA 1
ATOM 600 C C . ALA A 1 83 ? -12.011 7.629 -2.555 1.00 87.69 83 ALA A C 1
ATOM 602 O O . ALA A 1 83 ? -12.672 7.057 -1.690 1.00 87.69 83 ALA A O 1
ATOM 603 N N . ALA A 1 84 ? -12.572 8.375 -3.511 1.00 87.69 84 ALA A N 1
ATOM 604 C CA . ALA A 1 84 ? -14.012 8.597 -3.619 1.00 87.69 84 ALA A CA 1
ATOM 605 C C . ALA A 1 84 ? -14.783 7.288 -3.862 1.00 87.69 84 ALA A C 1
ATOM 607 O O . ALA A 1 84 ? -15.749 7.015 -3.147 1.00 87.69 84 ALA A O 1
ATOM 608 N N . ASP A 1 85 ? -14.311 6.435 -4.778 1.00 83.19 85 ASP A N 1
ATOM 609 C CA . ASP A 1 85 ? -14.926 5.127 -5.073 1.00 83.19 85 ASP A CA 1
ATOM 610 C C . ASP A 1 85 ? -14.948 4.191 -3.851 1.00 83.19 85 ASP A C 1
ATOM 612 O O . ASP A 1 85 ? -15.763 3.261 -3.746 1.00 83.19 85 ASP A O 1
ATOM 616 N N . ILE A 1 86 ? -14.031 4.426 -2.910 1.00 82.19 86 ILE A N 1
ATOM 617 C CA . ILE A 1 86 ? -13.883 3.633 -1.695 1.00 82.19 86 ILE A CA 1
ATOM 618 C C . ILE A 1 86 ? -14.411 4.317 -0.427 1.00 82.19 86 ILE A C 1
ATOM 620 O O . ILE A 1 86 ? -14.372 3.710 0.641 1.00 82.19 86 ILE A O 1
ATOM 624 N N . GLY A 1 87 ? -14.944 5.539 -0.519 1.00 86.12 87 GLY A N 1
ATOM 625 C CA . GLY A 1 87 ? -15.364 6.315 0.656 1.00 86.12 87 GLY A CA 1
ATOM 626 C C . GLY A 1 87 ? -14.210 6.630 1.621 1.00 86.12 87 GLY A C 1
ATOM 627 O O . GLY A 1 87 ? -14.423 6.746 2.826 1.00 86.12 87 GLY A O 1
ATOM 628 N N . GLY A 1 88 ? -12.985 6.696 1.100 1.00 89.44 88 GLY A N 1
ATOM 629 C CA . GLY A 1 88 ? -11.762 7.033 1.822 1.00 89.44 88 GLY A CA 1
ATOM 630 C C . GLY A 1 88 ? -11.311 8.473 1.574 1.00 89.44 88 GLY A C 1
ATOM 631 O O . GLY A 1 88 ? -12.053 9.297 1.042 1.00 89.44 88 GLY A O 1
ATOM 632 N N . ILE A 1 89 ? -10.063 8.769 1.933 1.00 92.75 89 ILE A N 1
ATOM 633 C CA . ILE A 1 89 ? -9.405 10.050 1.626 1.00 92.75 89 ILE A CA 1
ATOM 634 C C . ILE A 1 89 ? -8.181 9.831 0.740 1.00 92.75 89 ILE A C 1
ATOM 636 O O . ILE A 1 89 ? -7.606 8.743 0.719 1.00 92.75 89 ILE A O 1
ATOM 640 N N . ALA A 1 90 ? -7.758 10.875 0.037 1.00 93.31 90 ALA A N 1
ATOM 641 C CA . ALA A 1 90 ? -6.486 10.900 -0.668 1.00 93.31 90 ALA A CA 1
ATOM 642 C C . ALA A 1 90 ? -5.538 11.893 0.005 1.00 93.31 90 ALA A C 1
ATOM 644 O O . ALA A 1 90 ? -5.971 12.961 0.440 1.00 93.31 90 ALA A O 1
ATOM 645 N N . VAL A 1 91 ? -4.262 11.531 0.076 1.00 94.56 91 VAL A N 1
ATOM 646 C CA . VAL A 1 91 ? -3.181 12.380 0.586 1.00 94.56 91 VAL A CA 1
ATOM 647 C C . VAL A 1 91 ? -2.048 12.346 -0.433 1.00 94.56 91 VAL A C 1
ATOM 649 O O . VAL A 1 91 ? -1.704 11.283 -0.950 1.00 94.56 91 VAL A O 1
ATOM 652 N N . GLN A 1 92 ? -1.483 13.504 -0.766 1.00 94.56 92 GLN A N 1
ATOM 653 C CA . GLN A 1 92 ? -0.374 13.549 -1.712 1.00 94.56 92 GLN A CA 1
ATOM 654 C C . GLN A 1 92 ? 0.897 13.027 -1.036 1.00 94.56 92 GLN A C 1
ATOM 656 O O . GLN A 1 92 ? 1.243 13.464 0.057 1.00 94.56 92 GLN A O 1
ATOM 661 N N . CYS A 1 93 ? 1.593 12.093 -1.681 1.00 92.25 93 CYS A N 1
ATOM 662 C CA . CYS A 1 93 ? 2.788 11.466 -1.124 1.00 92.25 93 CYS A CA 1
ATOM 663 C C . CYS A 1 93 ? 3.778 11.095 -2.226 1.00 92.25 93 CYS A C 1
ATOM 665 O O . CYS A 1 93 ? 3.462 10.290 -3.101 1.00 92.25 93 CYS A O 1
ATOM 667 N N . ASP A 1 94 ? 4.998 11.617 -2.135 1.00 89.38 94 ASP A N 1
ATOM 668 C CA . ASP A 1 94 ? 6.134 11.176 -2.934 1.00 89.38 94 ASP A CA 1
ATOM 669 C C . ASP A 1 94 ? 6.972 10.165 -2.154 1.00 89.38 94 ASP A C 1
ATOM 671 O O . ASP A 1 94 ? 7.703 10.505 -1.229 1.00 89.38 94 ASP A O 1
ATOM 675 N N . VAL A 1 95 ? 6.876 8.897 -2.555 1.00 83.81 95 VAL A N 1
ATOM 676 C CA . VAL A 1 95 ? 7.622 7.794 -1.932 1.00 83.81 95 VAL A CA 1
ATOM 677 C C . VAL A 1 95 ? 9.139 7.888 -2.137 1.00 83.81 95 VAL A C 1
ATOM 679 O O . VAL A 1 95 ? 9.875 7.156 -1.480 1.00 83.81 95 VAL A O 1
ATOM 682 N N . SER A 1 96 ? 9.622 8.765 -3.027 1.00 83.38 96 SER A N 1
ATOM 683 C CA . SER A 1 96 ? 11.053 9.060 -3.175 1.00 83.38 96 SER A CA 1
ATOM 684 C C . SER A 1 96 ? 11.599 10.002 -2.099 1.00 83.38 96 SER A C 1
ATOM 686 O O . SER A 1 96 ? 12.814 10.128 -1.963 1.00 83.38 96 SER A O 1
ATOM 688 N N . SER A 1 97 ? 10.724 10.637 -1.313 1.00 86.94 97 SER A N 1
ATOM 689 C CA . SER A 1 97 ? 11.085 11.598 -0.273 1.00 86.94 97 SER A CA 1
ATOM 690 C C . SER A 1 97 ? 10.612 11.120 1.100 1.00 86.94 97 SER A C 1
ATOM 692 O O . SER A 1 97 ? 9.413 10.993 1.357 1.00 86.94 97 SER A O 1
ATOM 694 N N . GLY A 1 98 ? 11.560 10.901 2.018 1.00 87.56 98 GLY A N 1
ATOM 695 C CA . GLY A 1 98 ? 11.254 10.541 3.407 1.00 87.56 98 GLY A CA 1
ATOM 696 C C . GLY A 1 98 ? 10.408 11.600 4.123 1.00 87.56 98 GLY A C 1
ATOM 697 O O . GLY A 1 98 ? 9.481 11.255 4.859 1.00 87.56 98 GLY A O 1
ATOM 698 N N . ASP A 1 99 ? 10.662 12.880 3.845 1.00 92.25 99 ASP A N 1
ATOM 699 C CA . ASP A 1 99 ? 9.890 13.998 4.395 1.00 92.25 99 ASP A CA 1
ATOM 700 C C . ASP A 1 99 ? 8.452 14.000 3.868 1.00 92.25 99 ASP A C 1
ATOM 702 O O . ASP A 1 99 ? 7.507 14.144 4.646 1.00 92.25 99 ASP A O 1
ATOM 706 N N . SER A 1 100 ? 8.267 13.768 2.561 1.00 92.12 100 SER A N 1
ATOM 707 C CA . SER A 1 100 ? 6.930 13.666 1.968 1.00 92.12 100 SER A CA 1
ATOM 708 C C . SER A 1 100 ? 6.144 12.493 2.551 1.00 92.12 100 SER A C 1
ATOM 710 O O . SER A 1 100 ? 4.990 12.671 2.941 1.00 92.12 100 SER A O 1
ATOM 712 N N . ALA A 1 101 ? 6.773 11.320 2.684 1.00 89.94 101 ALA A N 1
ATOM 713 C CA . ALA A 1 101 ? 6.143 10.153 3.296 1.00 89.94 101 ALA A CA 1
ATOM 714 C C . ALA A 1 101 ? 5.760 10.406 4.764 1.00 89.94 101 ALA A C 1
ATOM 716 O O . ALA A 1 101 ? 4.656 10.057 5.187 1.00 89.94 101 ALA A O 1
ATOM 717 N N . THR A 1 102 ? 6.638 11.059 5.529 1.00 92.75 102 THR A N 1
ATOM 718 C CA . THR A 1 102 ? 6.385 11.408 6.936 1.00 92.75 102 THR A CA 1
ATOM 719 C C . THR A 1 102 ? 5.203 12.368 7.068 1.00 92.75 102 THR A C 1
ATOM 721 O O . THR A 1 102 ? 4.294 12.114 7.861 1.00 92.75 102 THR A O 1
ATOM 724 N N . ALA A 1 103 ? 5.169 13.430 6.258 1.00 95.19 103 ALA A N 1
ATOM 725 C CA . ALA A 1 103 ? 4.073 14.397 6.250 1.00 95.19 103 ALA A CA 1
ATOM 726 C C . ALA A 1 103 ? 2.738 13.753 5.842 1.00 95.19 103 ALA A C 1
ATOM 728 O O . ALA A 1 103 ? 1.722 13.970 6.500 1.00 95.19 103 ALA A O 1
ATOM 729 N N . ALA A 1 104 ? 2.745 12.903 4.812 1.00 93.50 104 ALA A N 1
ATOM 730 C CA . ALA A 1 104 ? 1.544 12.226 4.336 1.00 93.50 104 ALA A CA 1
ATOM 731 C C . ALA A 1 104 ? 0.961 11.252 5.376 1.00 93.50 104 ALA A C 1
ATOM 733 O O . ALA A 1 104 ? -0.257 11.180 5.556 1.00 93.50 104 ALA A O 1
ATOM 734 N N . ILE A 1 105 ? 1.819 10.515 6.092 1.00 92.19 105 ILE A N 1
ATOM 735 C CA . ILE A 1 105 ? 1.390 9.637 7.190 1.00 92.19 105 ILE A CA 1
ATOM 736 C C . ILE A 1 105 ? 0.800 10.459 8.340 1.00 92.19 105 ILE A C 1
ATOM 738 O O . ILE A 1 105 ? -0.236 10.069 8.880 1.00 92.19 105 ILE A O 1
ATOM 742 N N . ALA A 1 106 ? 1.422 11.586 8.701 1.00 94.25 106 ALA A N 1
ATOM 743 C CA . ALA A 1 106 ? 0.911 12.472 9.745 1.00 94.25 106 ALA A CA 1
ATOM 744 C C . ALA A 1 106 ? -0.471 13.039 9.379 1.00 94.25 106 ALA A C 1
ATOM 746 O O . ALA A 1 106 ? -1.406 12.929 10.169 1.00 94.25 106 ALA A O 1
ATOM 747 N N . GLU A 1 107 ? -0.638 13.538 8.153 1.00 94.88 107 GLU A N 1
ATOM 748 C CA . GLU A 1 107 ? -1.918 14.062 7.664 1.00 94.88 107 GLU A CA 1
ATOM 749 C C . GLU A 1 107 ? -3.0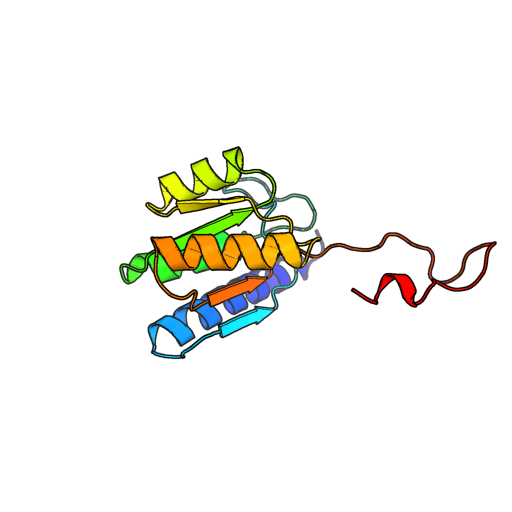19 12.984 7.650 1.00 94.88 107 GLU A C 1
ATOM 751 O O . GLU A 1 107 ? -4.155 13.225 8.073 1.00 94.88 107 GLU A O 1
ATOM 756 N N . ALA A 1 108 ? -2.698 11.769 7.192 1.00 93.19 108 ALA A N 1
ATOM 757 C CA . ALA A 1 108 ? -3.635 10.649 7.238 1.00 93.19 108 ALA A CA 1
ATOM 758 C C . ALA A 1 108 ? -4.020 10.297 8.686 1.00 93.19 108 ALA A C 1
ATOM 760 O O . ALA A 1 108 ? -5.194 10.029 8.961 1.00 93.19 108 ALA A O 1
ATOM 761 N N . ALA A 1 109 ? -3.054 10.345 9.610 1.00 92.44 109 ALA A N 1
ATOM 762 C CA . ALA A 1 109 ? -3.271 10.053 11.019 1.00 92.44 109 ALA A CA 1
ATOM 763 C C . ALA A 1 109 ? -4.161 11.090 11.718 1.00 92.44 109 ALA A C 1
ATOM 765 O O . ALA A 1 109 ? -5.017 10.711 12.519 1.00 92.44 109 ALA A O 1
ATOM 766 N N . GLU A 1 110 ? -4.022 12.373 11.388 1.00 94.62 110 GLU A N 1
ATOM 767 C CA . GLU A 1 110 ? -4.899 13.434 11.900 1.00 94.62 110 GLU A CA 1
ATOM 768 C C . GLU A 1 110 ? -6.359 13.225 11.479 1.00 94.62 110 GLU A C 1
ATOM 770 O O . GLU A 1 110 ? -7.279 13.419 12.276 1.00 94.62 110 GLU A O 1
ATOM 775 N N . LYS A 1 111 ? -6.586 12.786 10.236 1.00 92.62 111 LYS A N 1
ATOM 776 C CA . LYS A 1 111 ? -7.935 12.624 9.670 1.00 92.62 111 LYS A CA 1
ATOM 777 C C . LYS A 1 111 ? -8.600 11.308 10.073 1.00 92.62 111 LYS A C 1
ATOM 779 O O . LYS A 1 111 ? -9.808 11.273 10.315 1.00 92.62 111 LYS A O 1
ATOM 784 N N . LEU A 1 112 ? -7.842 10.210 10.108 1.00 90.25 112 LEU A N 1
ATOM 785 C CA . LEU A 1 112 ? -8.384 8.851 10.252 1.00 90.25 112 LEU A CA 1
ATOM 786 C C . LEU A 1 112 ? -7.936 8.123 11.528 1.00 90.25 112 LEU A C 1
ATOM 788 O O . LEU A 1 112 ? -8.400 7.007 11.785 1.00 90.25 112 LEU A O 1
ATOM 792 N N . GLY A 1 113 ? -7.079 8.732 12.345 1.00 88.88 113 GLY A N 1
ATOM 793 C CA . GLY A 1 113 ? -6.358 8.042 13.413 1.00 88.88 113 GLY A CA 1
ATOM 794 C C . GLY A 1 113 ? -5.143 7.265 12.884 1.00 88.88 113 GLY A C 1
ATOM 795 O O . GLY A 1 113 ? -4.904 7.229 11.679 1.00 88.88 113 GLY A O 1
ATOM 796 N N . PRO A 1 114 ? -4.358 6.628 13.769 1.00 84.50 114 PRO A N 1
ATOM 797 C CA . PRO A 1 114 ? -3.064 6.051 13.410 1.00 84.50 114 PRO A CA 1
ATOM 798 C C . PRO A 1 114 ? -3.175 5.022 12.281 1.00 84.50 114 PRO A C 1
ATOM 800 O O . PRO A 1 114 ? -3.992 4.101 12.357 1.00 84.50 114 PRO A O 1
ATOM 803 N N . SER A 1 115 ? -2.310 5.146 11.271 1.00 80.94 115 SER A N 1
ATOM 804 C CA . SER A 1 115 ? -2.187 4.171 10.186 1.00 80.94 115 SER A CA 1
ATOM 805 C C . SER A 1 115 ? -1.831 2.796 10.744 1.00 80.94 115 SER A C 1
ATOM 807 O O . SER A 1 115 ? -0.822 2.632 11.429 1.00 80.94 115 SER A O 1
ATOM 809 N N . ARG A 1 116 ? -2.666 1.797 10.448 1.00 81.88 116 ARG A N 1
ATOM 810 C CA . ARG A 1 116 ? -2.463 0.416 10.904 1.00 81.88 116 ARG A CA 1
ATOM 811 C C . ARG A 1 116 ? -1.887 -0.492 9.819 1.00 81.88 116 ARG A C 1
ATOM 813 O O . ARG A 1 116 ? -1.286 -1.498 10.143 1.00 81.88 116 ARG A O 1
ATOM 820 N N . ILE A 1 117 ? -2.006 -0.160 8.536 1.00 81.75 117 ILE A N 1
ATOM 821 C CA . ILE A 1 117 ? -1.466 -0.990 7.444 1.00 81.75 117 ILE A CA 1
ATOM 822 C C . ILE A 1 117 ? -0.645 -0.123 6.510 1.00 81.75 117 ILE A C 1
ATOM 824 O O . ILE A 1 117 ? -1.065 0.980 6.162 1.00 81.75 117 ILE A O 1
ATOM 828 N N . LEU A 1 118 ? 0.485 -0.666 6.059 1.00 77.62 118 LEU A N 1
ATOM 829 C CA . LEU A 1 118 ? 1.263 -0.119 4.958 1.00 77.62 118 LEU A CA 1
ATOM 830 C C . LEU A 1 118 ? 1.387 -1.168 3.846 1.00 77.62 118 LEU A C 1
ATOM 832 O O . LEU A 1 118 ? 1.999 -2.223 4.029 1.00 77.62 118 LEU A O 1
ATOM 836 N N . VAL A 1 119 ? 0.831 -0.859 2.675 1.00 79.56 119 VAL A N 1
ATOM 837 C CA . VAL A 1 119 ? 0.977 -1.681 1.467 1.00 79.56 119 VAL A CA 1
ATOM 838 C C . VAL A 1 119 ? 2.005 -1.023 0.564 1.00 79.56 119 VAL A C 1
ATOM 840 O O . VAL A 1 119 ? 1.706 -0.043 -0.118 1.00 79.56 119 VAL A O 1
ATOM 843 N N . ASN A 1 120 ? 3.227 -1.552 0.557 1.00 73.75 120 ASN A N 1
ATOM 844 C CA . ASN A 1 120 ? 4.267 -1.020 -0.307 1.00 73.75 120 ASN A CA 1
ATOM 845 C C . ASN A 1 120 ? 4.222 -1.701 -1.676 1.00 73.75 120 ASN A C 1
ATOM 847 O O . ASN A 1 120 ? 4.546 -2.877 -1.827 1.00 73.75 120 ASN A O 1
ATOM 851 N N . CYS A 1 121 ? 3.788 -0.934 -2.671 1.00 68.00 121 CYS A N 1
ATOM 852 C CA . CYS A 1 121 ? 3.683 -1.358 -4.066 1.00 68.00 121 CYS A CA 1
ATOM 853 C C . CYS A 1 121 ? 4.507 -0.504 -5.024 1.00 68.00 121 CYS A C 1
ATOM 855 O O . CYS A 1 121 ? 4.517 -0.803 -6.217 1.00 68.00 121 CYS A O 1
ATOM 857 N N . ALA A 1 122 ? 5.151 0.550 -4.524 1.00 63.94 122 ALA A N 1
ATOM 858 C CA . ALA A 1 122 ? 5.895 1.511 -5.318 1.00 63.94 122 ALA A CA 1
ATOM 859 C C . ALA A 1 122 ? 7.357 1.502 -4.862 1.00 63.94 122 ALA A C 1
ATOM 861 O O . ALA A 1 122 ? 7.655 1.641 -3.681 1.00 63.94 122 ALA A O 1
ATOM 862 N N . GLY A 1 123 ? 8.274 1.323 -5.807 1.00 63.56 123 GLY A N 1
ATOM 863 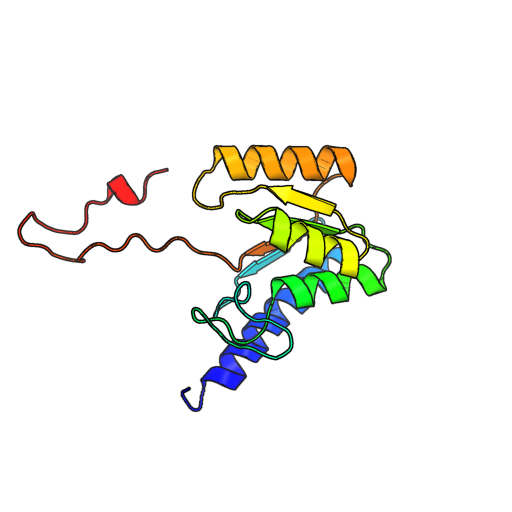C CA . GLY A 1 123 ? 9.707 1.417 -5.561 1.00 63.56 123 GLY A CA 1
ATOM 864 C C . GLY A 1 123 ? 10.328 2.393 -6.545 1.00 63.56 123 GLY A C 1
ATOM 865 O O . GLY A 1 123 ? 9.997 2.370 -7.731 1.00 63.56 123 GLY A O 1
ATOM 866 N N . ILE A 1 124 ? 11.235 3.237 -6.064 1.00 66.75 124 ILE A N 1
ATOM 867 C CA . ILE A 1 124 ? 12.101 4.035 -6.928 1.00 66.75 124 ILE A CA 1
ATOM 868 C C . ILE A 1 124 ? 13.299 3.156 -7.284 1.00 66.75 124 ILE A C 1
ATOM 870 O O . ILE A 1 124 ? 14.022 2.691 -6.404 1.00 66.75 124 ILE A O 1
ATOM 874 N N . ALA A 1 125 ? 13.506 2.905 -8.574 1.00 68.19 125 ALA A N 1
ATOM 875 C CA . ALA A 1 125 ? 14.738 2.298 -9.054 1.00 68.19 125 ALA A CA 1
ATOM 876 C C . ALA A 1 125 ? 15.697 3.416 -9.468 1.00 68.19 125 ALA A C 1
ATOM 878 O O . ALA A 1 125 ? 15.391 4.199 -10.367 1.00 68.19 125 ALA A O 1
ATOM 879 N N . ILE A 1 126 ? 16.868 3.481 -8.836 1.00 71.06 126 ILE A N 1
ATOM 880 C CA . ILE A 1 126 ? 17.934 4.380 -9.273 1.00 71.06 126 ILE A CA 1
ATOM 881 C C . ILE A 1 126 ? 18.571 3.758 -10.516 1.00 71.06 126 ILE A C 1
ATOM 883 O O . ILE A 1 126 ? 19.296 2.766 -10.441 1.00 71.06 126 ILE A O 1
ATOM 887 N N . GLY A 1 127 ? 18.240 4.306 -11.684 1.00 73.88 127 GLY A N 1
ATOM 888 C CA . GLY A 1 127 ? 18.739 3.828 -12.969 1.00 73.88 127 GLY A CA 1
ATOM 889 C C . GLY A 1 127 ? 20.204 4.200 -13.185 1.00 73.88 127 GLY A C 1
ATOM 890 O O . GLY A 1 127 ? 20.493 5.164 -13.887 1.00 73.88 127 GLY A O 1
ATOM 891 N N . VAL A 1 128 ? 21.132 3.437 -12.607 1.00 78.00 128 VAL A N 1
ATOM 892 C CA . VAL A 1 128 ? 22.579 3.623 -12.796 1.00 78.00 128 VAL A CA 1
ATOM 893 C C . VAL A 1 128 ? 23.236 2.295 -13.154 1.00 78.00 128 VAL A C 1
ATOM 895 O O . VAL A 1 128 ? 22.816 1.222 -12.725 1.00 78.00 128 VAL A O 1
ATOM 898 N N . LYS A 1 129 ? 24.266 2.352 -14.005 1.00 79.69 129 LYS A N 1
ATOM 899 C CA . LYS A 1 129 ? 25.035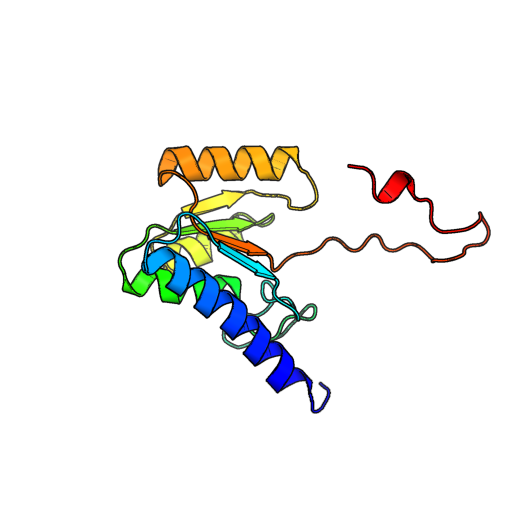 1.162 -14.375 1.00 79.69 129 LYS A CA 1
ATOM 900 C C . LYS A 1 129 ? 25.759 0.627 -13.142 1.00 79.69 129 LYS A C 1
ATOM 902 O O . LYS A 1 129 ? 26.455 1.387 -12.478 1.00 79.69 129 LYS A O 1
ATOM 907 N N . THR A 1 130 ? 25.683 -0.685 -12.906 1.00 83.94 130 THR A N 1
ATOM 908 C CA . THR A 1 130 ? 26.459 -1.355 -11.845 1.00 83.94 130 THR A CA 1
ATOM 909 C C . THR A 1 130 ? 27.953 -1.040 -11.967 1.00 83.94 130 THR A C 1
ATOM 911 O O . THR A 1 130 ? 28.618 -0.813 -10.961 1.00 83.94 130 THR A O 1
ATOM 914 N N . ILE A 1 131 ? 28.458 -0.963 -13.206 1.00 87.50 131 ILE A N 1
ATOM 915 C CA . ILE A 1 131 ? 29.780 -0.433 -13.553 1.00 87.50 131 ILE A CA 1
ATOM 916 C C . ILE A 1 131 ? 29.642 0.447 -14.804 1.00 87.50 131 ILE A C 1
ATOM 918 O O . ILE A 1 131 ? 29.131 0.003 -15.836 1.00 87.50 131 ILE A O 1
ATOM 922 N N . GLY A 1 132 ? 30.068 1.706 -14.707 1.00 88.62 132 GLY A N 1
ATOM 923 C CA . GLY A 1 132 ? 30.094 2.680 -15.798 1.00 88.62 132 GLY A CA 1
ATOM 924 C C . GLY A 1 132 ? 31.513 3.125 -16.160 1.00 88.62 132 GLY A C 1
ATOM 925 O O . GLY A 1 132 ? 32.492 2.695 -15.559 1.00 88.62 132 GLY A O 1
ATOM 926 N N . LYS A 1 133 ? 31.621 4.029 -17.143 1.00 89.75 133 LYS A N 1
ATOM 927 C CA . LYS A 1 133 ? 32.902 4.646 -17.541 1.00 89.75 133 LYS A CA 1
ATOM 928 C C . LYS A 1 133 ? 33.556 5.444 -16.401 1.00 89.75 133 LYS A C 1
ATOM 930 O O . LYS A 1 133 ? 34.772 5.560 -16.366 1.00 89.75 133 LYS A O 1
ATOM 935 N N . ASP A 1 134 ? 32.736 5.945 -15.478 1.00 87.19 134 ASP A N 1
ATOM 936 C CA . ASP A 1 134 ? 33.143 6.783 -14.348 1.00 87.19 134 ASP A CA 1
ATOM 937 C C . ASP A 1 134 ? 33.330 5.964 -13.050 1.00 87.19 134 ASP A C 1
ATOM 939 O O . ASP A 1 134 ? 33.537 6.539 -11.986 1.00 87.19 134 ASP A O 1
ATOM 943 N N . GLY A 1 135 ? 33.267 4.624 -13.119 1.00 89.94 135 GLY A N 1
ATOM 944 C CA . GLY A 1 135 ? 33.463 3.725 -11.975 1.00 89.94 135 GLY A CA 1
ATOM 945 C C . GLY A 1 135 ? 32.235 2.878 -11.596 1.00 89.94 135 GLY A C 1
ATOM 946 O O . GLY A 1 135 ? 31.253 2.829 -12.347 1.00 89.94 135 GLY A O 1
ATOM 947 N N . PRO A 1 136 ? 32.300 2.141 -10.469 1.00 91.19 136 PRO A N 1
ATOM 948 C CA . PRO A 1 136 ? 31.181 1.348 -9.956 1.00 91.19 136 PRO A CA 1
ATOM 949 C C . PRO A 1 136 ? 30.015 2.237 -9.501 1.00 91.19 136 PRO A C 1
ATOM 951 O O . PRO A 1 136 ? 30.209 3.421 -9.227 1.00 91.19 136 PRO A O 1
ATOM 954 N N . HIS A 1 137 ? 28.810 1.662 -9.403 1.00 89.62 137 HIS A N 1
ATOM 955 C CA . HIS A 1 137 ? 27.610 2.369 -8.935 1.00 89.62 137 HIS A CA 1
ATOM 956 C C . HIS A 1 137 ? 27.879 3.072 -7.589 1.00 89.62 137 HIS A C 1
ATOM 958 O O . HIS A 1 137 ? 28.198 2.382 -6.614 1.00 89.62 137 HIS A O 1
ATOM 964 N N . PRO A 1 138 ? 27.777 4.417 -7.520 1.00 85.81 138 PRO A N 1
ATOM 965 C CA . PRO A 1 138 ? 28.076 5.138 -6.290 1.00 85.81 138 PRO A CA 1
ATOM 966 C C . PRO A 1 138 ? 27.124 4.746 -5.148 1.00 85.81 138 PRO A C 1
ATOM 968 O O . PRO A 1 138 ? 25.902 4.826 -5.275 1.00 85.81 138 PRO A O 1
ATOM 971 N N . LEU A 1 139 ? 27.696 4.270 -4.035 1.00 84.94 139 LEU A N 1
ATOM 972 C CA . LEU A 1 139 ? 26.936 3.737 -2.895 1.00 84.94 139 LEU A CA 1
ATOM 973 C C . LEU A 1 139 ? 26.214 4.820 -2.079 1.00 84.94 139 LEU A C 1
ATOM 975 O O . LEU A 1 139 ? 25.289 4.515 -1.330 1.00 84.94 139 LEU A O 1
ATOM 979 N N . ASP A 1 140 ? 26.650 6.070 -2.197 1.00 83.19 140 ASP A N 1
ATOM 980 C CA . ASP A 1 140 ? 26.008 7.258 -1.630 1.00 83.19 140 ASP A CA 1
ATOM 981 C C . ASP A 1 140 ? 24.576 7.442 -2.139 1.00 83.19 140 ASP A C 1
ATOM 983 O O . ASP A 1 140 ? 23.727 7.897 -1.384 1.00 83.19 140 ASP A O 1
ATOM 987 N N . GLN A 1 141 ? 24.265 6.974 -3.350 1.00 74.19 141 GLN A N 1
ATOM 988 C CA . GLN A 1 141 ? 22.903 7.017 -3.890 1.00 74.19 141 GLN A CA 1
ATOM 989 C C . GLN A 1 141 ? 21.892 6.160 -3.106 1.00 74.19 141 GLN A C 1
ATOM 991 O O . GLN A 1 141 ? 20.692 6.332 -3.282 1.00 74.19 141 GLN A O 1
ATOM 996 N N . TYR A 1 142 ? 22.348 5.248 -2.240 1.00 72.62 142 TYR A N 1
ATOM 997 C CA . TYR A 1 142 ? 21.483 4.448 -1.360 1.00 72.62 142 TYR A CA 1
ATOM 998 C C . TYR A 1 142 ? 21.357 5.017 0.060 1.00 72.62 142 TYR A C 1
ATOM 1000 O O . TYR A 1 142 ? 20.688 4.417 0.903 1.00 72.62 142 TYR A O 1
ATOM 1008 N N . ARG A 1 143 ? 22.052 6.116 0.367 1.00 68.88 143 ARG A N 1
ATOM 1009 C CA . ARG A 1 143 ? 22.055 6.732 1.696 1.00 68.88 143 ARG A CA 1
ATOM 1010 C C . ARG A 1 143 ? 21.064 7.893 1.681 1.00 68.88 143 ARG A C 1
ATOM 1012 O O . ARG A 1 143 ? 21.399 8.964 1.189 1.00 68.88 143 ARG A O 1
ATOM 1019 N N . ASN A 1 144 ? 19.852 7.62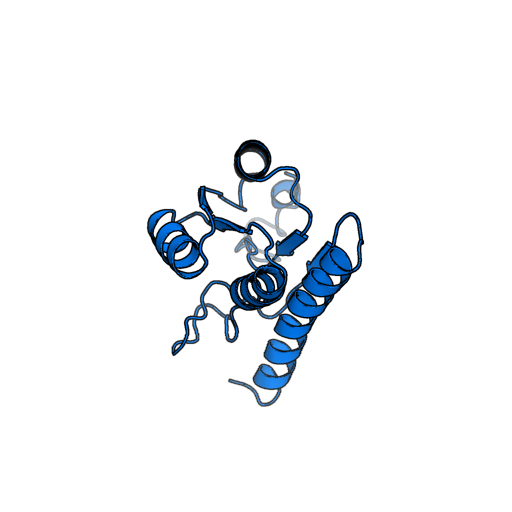8 2.170 1.00 58.72 144 ASN A N 1
ATOM 1020 C CA . ASN A 1 144 ? 18.853 8.660 2.467 1.00 58.72 144 ASN A CA 1
ATOM 1021 C C . ASN A 1 144 ? 19.347 9.588 3.579 1.00 58.72 144 ASN A C 1
ATOM 1023 O O . ASN A 1 144 ? 19.953 9.059 4.543 1.00 58.72 144 ASN A O 1
#

Secondary structure (DSSP, 8-state):
--TTHHHHHHHHHHHHHHHHHHHHTT-S-EEEE-SS--TT--SS--BTTBSS-HHHHHHHHHHTTT---EEEES-HHHHHHHHHHHT-EEEE--TT-HHHHHHHHHHHHHHHSS--EEEE---------SEETTEEPPGGGG--

Sequence (144 aa):
MSAETWNSALWSAWSAVEAAEAVMAGAPSAYALCRPPGHHAFADVAGGFCFINNSAVAAQVLRKNSARVAILDVGIERAAKVAADIGGIAVQCDVSSGDSATAAIAEAAEKLGPSRILVNCAGIAIGVKTIGKDGPHPLDQYRN

Radius of gyration: 16.61 Å; Cα contacts (8 Å, |Δi|>4): 222; chains: 1; bounding box: 49×33×36 Å

pLDDT: mean 87.71, std 7.5, range [58.72, 97.38]

Foldseek 3Di:
DDPCLVVLLVVLLVLLLVQLVVVVVPQQAGERPGPPFACQDDPPDDDPSHDHRSLLSSLVSNLVVVAADEAEEQPQVVRQVSCVVSVHYYFYADPVDPVRNVVRQVVSCVVRNHDRYDYDRDDDDPPDDCADPVGGDDPVVVPD

Solvent-accessible surface area (backbone atoms only — not comparable to full-atom values): 8146 Å² total; per-residue (Å²): 134,60,92,60,50,62,60,38,32,50,53,16,33,48,41,21,42,51,28,40,50,44,31,75,74,64,42,80,56,32,72,16,88,37,54,50,31,7,84,53,22,54,101,89,43,65,32,92,77,8,66,45,30,25,58,59,52,21,52,55,60,37,45,78,70,74,50,85,48,74,35,72,26,71,54,47,72,61,27,39,53,56,13,57,80,66,74,34,40,52,39,60,22,42,89,89,34,73,66,39,41,52,51,30,51,52,56,45,22,74,75,71,44,78,80,40,68,48,70,51,44,81,79,88,76,82,92,68,54,70,65,47,98,92,42,62,54,67,69,66,82,76,60,129

Mean predicted aligned error: 6.39 Å